Protein AF-A0A269YDA1-F1 (afdb_monomer_lite)

Foldseek 3Di:
DPFAFDFPDKDFPWFDPVCPPVVPPPVCQQAVPPPPWDWDADPVQRKIKIWGQGPCCVVLVAGIKIKMWGWDDDQQWTWIWIWIGRGPDDTHTGTIMIGGGPDGGHD

Sequence (107 aa):
MKSLGYATKQKVLKYNSANWGEYYDDQSDLFKDTKHVEYKYTKHSRTMVMRYKNPQRYYLKTKYNYRKLIFRHGRKAPIITYYMKVGHDNWEFVNTIQFWMVKPIRY

Structure (mmCIF, N/CA/C/O backbone):
data_AF-A0A269YDA1-F1
#
_entry.id   AF-A0A269YDA1-F1
#
loop_
_atom_site.group_PDB
_atom_site.id
_atom_site.type_symbol
_atom_site.label_atom_id
_atom_site.label_alt_id
_atom_site.label_comp_id
_atom_site.label_asym_id
_atom_site.label_entity_id
_atom_site.label_seq_id
_atom_site.pdbx_PDB_ins_code
_atom_site.Cartn_x
_atom_site.Cartn_y
_atom_site.Cartn_z
_atom_site.occupancy
_atom_site.B_iso_or_equiv
_atom_site.auth_seq_id
_atom_site.auth_comp_id
_atom_site.auth_asym_id
_atom_site.auth_atom_id
_atom_site.pdbx_PDB_model_num
ATOM 1 N N . MET A 1 1 ? 11.791 5.262 7.109 1.00 46.69 1 MET A N 1
ATOM 2 C CA . MET A 1 1 ? 11.642 4.517 5.834 1.00 46.69 1 MET A CA 1
ATOM 3 C C . MET A 1 1 ? 12.982 4.446 5.100 1.00 46.69 1 MET A C 1
ATOM 5 O O . MET A 1 1 ? 13.347 5.412 4.453 1.00 46.69 1 MET A O 1
ATOM 9 N N . LYS A 1 2 ? 13.747 3.349 5.200 1.00 43.00 2 LYS A N 1
ATOM 10 C CA . LYS A 1 2 ? 14.983 3.148 4.399 1.00 43.00 2 LYS A CA 1
ATOM 11 C C . LYS A 1 2 ? 14.888 1.958 3.415 1.00 43.00 2 LYS A C 1
ATOM 13 O O . LYS A 1 2 ? 15.881 1.610 2.789 1.00 43.00 2 LYS A O 1
ATOM 18 N N . SER A 1 3 ? 13.710 1.341 3.253 1.00 55.81 3 SER A N 1
ATOM 19 C CA . SER A 1 3 ? 13.543 0.019 2.613 1.00 55.81 3 SER A CA 1
ATOM 20 C C . SER A 1 3 ? 12.867 0.000 1.230 1.00 55.81 3 SER A C 1
ATOM 22 O O . SER A 1 3 ? 12.984 -0.992 0.514 1.00 55.81 3 SER A O 1
ATOM 24 N N . LEU A 1 4 ? 12.198 1.077 0.797 1.00 65.62 4 LEU A N 1
ATOM 25 C CA . LEU A 1 4 ? 11.392 1.052 -0.439 1.00 65.62 4 LEU A CA 1
ATOM 26 C C . LEU A 1 4 ? 12.148 1.411 -1.730 1.00 65.62 4 LEU A C 1
ATOM 28 O O . LEU A 1 4 ? 11.573 1.306 -2.807 1.00 65.62 4 LEU A O 1
ATOM 32 N N . GLY A 1 5 ? 13.436 1.763 -1.651 1.00 66.38 5 GLY A N 1
ATOM 33 C CA . GLY A 1 5 ? 14.198 2.224 -2.817 1.00 66.38 5 GLY A CA 1
ATOM 34 C C . GLY A 1 5 ? 13.649 3.535 -3.402 1.00 66.38 5 GLY A C 1
ATOM 35 O O . GLY A 1 5 ? 12.785 4.175 -2.809 1.00 66.38 5 GLY A O 1
ATOM 36 N N . TYR A 1 6 ? 14.165 3.946 -4.560 1.00 80.06 6 TYR A N 1
ATOM 37 C CA . TYR A 1 6 ? 13.603 5.045 -5.357 1.00 80.06 6 TYR A CA 1
ATOM 38 C C . TYR A 1 6 ? 13.541 4.638 -6.829 1.00 80.06 6 TYR A C 1
ATOM 40 O O . TYR A 1 6 ? 14.370 3.847 -7.296 1.00 80.06 6 TYR A O 1
ATOM 48 N N . ALA A 1 7 ? 12.533 5.141 -7.537 1.00 84.12 7 ALA A N 1
ATOM 49 C CA . ALA A 1 7 ? 12.246 4.783 -8.920 1.00 84.12 7 ALA A CA 1
ATOM 50 C C . ALA A 1 7 ? 12.698 5.882 -9.888 1.00 84.12 7 ALA A C 1
ATOM 52 O O . ALA A 1 7 ? 12.538 7.062 -9.595 1.00 84.12 7 ALA A O 1
ATOM 53 N N . THR A 1 8 ? 13.237 5.496 -11.046 1.00 90.12 8 THR A N 1
ATOM 54 C CA . THR A 1 8 ? 13.456 6.405 -12.189 1.00 90.12 8 THR A CA 1
ATOM 55 C C . THR A 1 8 ? 12.180 6.624 -12.978 1.00 90.12 8 THR A C 1
ATOM 57 O O . THR A 1 8 ? 11.989 7.678 -13.572 1.00 90.12 8 THR A O 1
ATOM 60 N N . LYS A 1 9 ? 11.318 5.607 -13.025 1.00 90.69 9 LYS A N 1
ATOM 61 C CA . LYS A 1 9 ? 10.081 5.636 -13.797 1.00 90.69 9 LYS A CA 1
ATOM 62 C C . LYS A 1 9 ? 8.983 4.904 -13.050 1.00 90.69 9 LYS A C 1
ATOM 64 O O . LYS A 1 9 ? 9.231 3.897 -12.384 1.00 90.69 9 LYS A O 1
ATOM 69 N N . GLN A 1 10 ? 7.762 5.384 -13.231 1.00 90.69 10 GLN A N 1
ATOM 70 C CA . GLN A 1 10 ? 6.550 4.705 -12.803 1.00 90.69 10 GLN A CA 1
ATOM 71 C C . GLN A 1 10 ? 5.509 4.728 -13.924 1.00 90.69 10 GLN A C 1
ATOM 73 O O . GLN A 1 10 ? 5.472 5.662 -14.724 1.00 90.69 10 GLN A O 1
ATOM 78 N N . LYS A 1 11 ? 4.676 3.690 -13.993 1.00 91.69 11 LYS A N 1
ATOM 79 C CA . LYS A 1 11 ? 3.538 3.593 -14.911 1.00 91.69 11 LYS A CA 1
ATOM 80 C C . LYS A 1 11 ? 2.336 3.043 -14.155 1.00 91.69 11 LYS A C 1
ATOM 82 O O . LYS A 1 11 ? 2.401 1.937 -13.621 1.00 91.69 11 LYS A O 1
ATOM 87 N N . VAL A 1 12 ? 1.239 3.797 -14.128 1.00 90.44 12 VAL A N 1
ATOM 88 C CA . VAL A 1 12 ? -0.042 3.307 -13.604 1.00 90.44 12 VAL A CA 1
ATOM 89 C C . VAL A 1 12 ? -0.588 2.271 -14.588 1.00 90.44 12 VAL A C 1
ATOM 91 O O . VAL A 1 12 ? -0.727 2.554 -15.774 1.00 90.44 12 VAL A O 1
ATOM 94 N N . LEU A 1 13 ? -0.842 1.055 -14.106 1.00 90.19 13 LEU A N 1
ATOM 95 C CA . LEU A 1 13 ? -1.398 -0.044 -14.904 1.00 90.19 13 LEU A CA 1
ATOM 96 C C . LEU A 1 13 ? -2.912 -0.164 -14.730 1.00 90.19 13 LEU A C 1
ATOM 98 O O . LEU A 1 13 ? -3.619 -0.514 -15.666 1.00 90.19 13 LEU A O 1
ATOM 102 N N . LYS A 1 14 ? -3.394 0.102 -13.515 1.00 89.81 14 LYS A N 1
ATOM 103 C CA . LYS A 1 14 ? -4.812 0.090 -13.158 1.00 89.81 14 LYS A CA 1
ATOM 104 C C . LYS A 1 14 ? -5.037 1.100 -12.043 1.00 89.81 14 LYS A C 1
ATOM 106 O O . LYS A 1 14 ? -4.175 1.260 -11.184 1.00 89.81 14 LYS A O 1
ATOM 111 N N . TYR A 1 15 ? -6.185 1.751 -12.029 1.00 83.56 15 TYR A N 1
ATOM 112 C CA . TYR A 1 15 ? -6.593 2.644 -10.950 1.00 83.56 15 TYR A CA 1
ATOM 113 C C . TYR A 1 15 ? -8.102 2.527 -10.737 1.00 83.56 15 TYR A C 1
ATOM 115 O O . TYR A 1 15 ? -8.816 2.064 -11.627 1.00 83.56 15 TYR A O 1
ATOM 123 N N . ASN A 1 16 ? -8.574 2.883 -9.545 1.00 78.31 16 ASN A N 1
ATOM 124 C CA . ASN A 1 16 ? -9.998 3.013 -9.271 1.00 78.31 16 ASN A CA 1
ATOM 125 C C . ASN A 1 16 ? -10.482 4.387 -9.767 1.00 78.31 16 ASN A C 1
ATOM 127 O O . ASN A 1 16 ? -10.041 5.417 -9.255 1.00 78.31 16 ASN A O 1
ATOM 131 N N . SER A 1 17 ? -11.339 4.406 -10.791 1.00 60.94 17 SER A N 1
ATOM 132 C CA . SER A 1 17 ? -11.846 5.634 -11.421 1.00 60.94 17 SER A CA 1
ATOM 133 C C . SER A 1 17 ? -12.792 6.436 -10.527 1.00 60.94 17 SER A C 1
ATOM 135 O O . SER A 1 17 ? -12.918 7.637 -10.735 1.00 60.94 17 SER A O 1
ATOM 137 N N . ALA A 1 18 ? -13.396 5.813 -9.508 1.00 58.00 18 ALA A N 1
ATOM 138 C CA . ALA A 1 18 ? -14.275 6.498 -8.558 1.00 58.00 18 ALA A CA 1
ATOM 139 C C . ALA A 1 18 ? -13.541 7.550 -7.706 1.00 58.00 18 ALA A C 1
ATOM 141 O O . ALA A 1 18 ? -14.165 8.474 -7.205 1.00 58.00 18 ALA A O 1
ATOM 142 N N . ASN A 1 19 ? -12.212 7.455 -7.589 1.00 54.25 19 ASN A N 1
ATOM 143 C CA . ASN A 1 19 ? -11.430 8.329 -6.716 1.00 54.25 19 ASN A CA 1
ATOM 144 C C . ASN A 1 19 ? -10.801 9.533 -7.440 1.00 54.25 19 ASN A C 1
ATOM 146 O O . ASN A 1 19 ? -10.011 10.224 -6.819 1.00 54.25 19 ASN A O 1
ATOM 150 N N . TRP A 1 20 ? -11.071 9.792 -8.728 1.00 47.44 20 TRP A N 1
ATOM 151 C CA . TRP A 1 20 ? -10.346 10.824 -9.503 1.00 47.44 20 TRP A CA 1
ATOM 152 C C . TRP A 1 20 ? -10.702 12.284 -9.159 1.00 47.44 20 TRP A C 1
ATOM 154 O O . TRP A 1 20 ? -9.892 13.164 -9.439 1.00 47.44 20 TRP A O 1
ATOM 164 N N . GLY A 1 21 ? -11.864 12.546 -8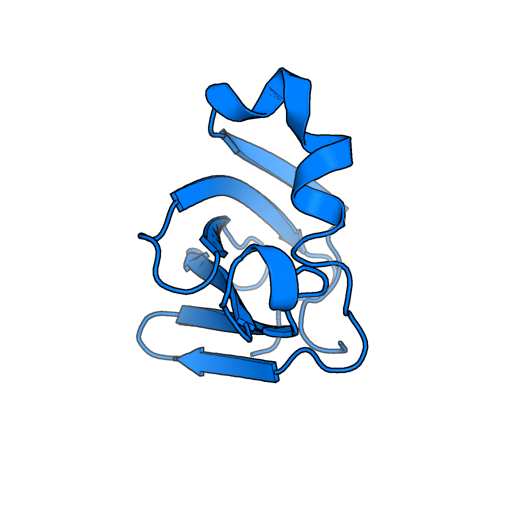.548 1.00 43.53 21 GLY A N 1
ATOM 165 C CA . GLY A 1 21 ? -12.287 13.895 -8.129 1.00 43.53 21 GLY A CA 1
ATOM 166 C C . GLY A 1 21 ? -11.925 14.257 -6.682 1.00 43.53 21 GLY A C 1
ATOM 167 O O . GLY A 1 21 ? -11.640 15.413 -6.399 1.00 43.53 21 GLY A O 1
ATOM 168 N N . GLU A 1 22 ? -11.862 13.262 -5.792 1.00 46.03 22 GLU A N 1
ATOM 169 C CA . GLU A 1 22 ? -11.613 13.431 -4.344 1.00 46.03 22 GLU A CA 1
ATOM 170 C C . GLU A 1 22 ? -10.205 12.950 -3.916 1.00 46.03 22 GLU A C 1
ATOM 172 O O . GLU A 1 22 ? -9.860 12.943 -2.735 1.00 46.03 22 GLU A O 1
ATOM 177 N N . TYR A 1 23 ? -9.360 12.532 -4.875 1.00 44.81 23 TYR A N 1
ATOM 178 C CA . TYR A 1 23 ? -8.097 11.811 -4.628 1.00 44.81 23 TYR A CA 1
ATOM 179 C C . TYR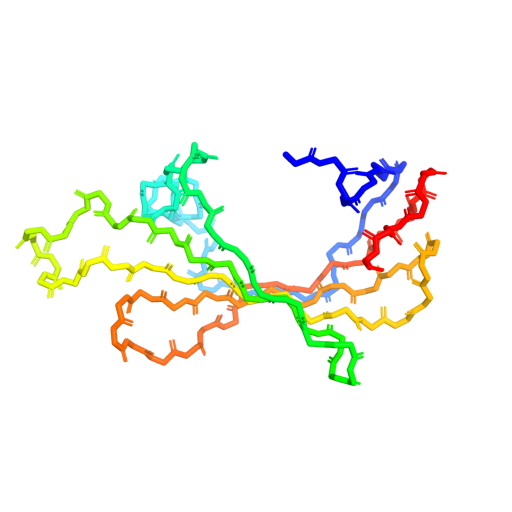 A 1 23 ? -7.104 12.538 -3.712 1.00 44.81 23 TYR A C 1
ATOM 181 O O . TYR A 1 23 ? -6.288 11.892 -3.049 1.00 44.81 23 TYR A O 1
ATOM 189 N N . TYR A 1 24 ? -7.106 13.871 -3.739 1.00 44.34 24 TYR A N 1
ATOM 190 C CA . TYR A 1 24 ? -6.037 14.668 -3.143 1.00 44.34 24 TYR A CA 1
ATOM 191 C C . TYR A 1 24 ? -6.368 15.225 -1.757 1.00 44.34 24 TYR A C 1
ATOM 193 O O . TYR A 1 24 ? -5.454 15.276 -0.933 1.00 44.34 24 TYR A O 1
ATOM 201 N N . ASP A 1 25 ? -7.630 15.540 -1.460 1.00 42.62 25 ASP A N 1
ATOM 202 C CA . ASP A 1 25 ? -7.985 16.154 -0.175 1.00 42.62 25 ASP A CA 1
ATOM 203 C C . ASP A 1 25 ? -8.391 15.115 0.883 1.00 42.62 25 ASP A C 1
ATOM 205 O O . ASP A 1 25 ? -7.754 15.048 1.939 1.00 42.62 25 ASP A O 1
ATOM 209 N N . ASP A 1 26 ? -9.315 14.194 0.589 1.00 46.31 26 ASP A N 1
ATOM 210 C CA . ASP A 1 26 ? -9.944 13.381 1.646 1.00 46.31 26 ASP A CA 1
ATOM 211 C C . ASP A 1 26 ? -9.131 12.150 2.095 1.00 46.31 26 ASP A C 1
ATOM 213 O O . ASP A 1 26 ? -9.161 11.749 3.263 1.00 46.31 26 ASP A O 1
ATOM 217 N N . GLN A 1 27 ? -8.319 11.551 1.214 1.00 57.25 27 GLN A N 1
ATOM 218 C CA . GLN A 1 27 ? -7.478 10.398 1.585 1.00 57.25 27 GLN A CA 1
ATOM 219 C C . GLN A 1 27 ? -6.158 10.790 2.266 1.00 57.25 27 GLN A C 1
ATOM 221 O O . GLN A 1 27 ? -5.497 9.935 2.873 1.00 57.25 27 GLN A O 1
ATOM 226 N N . SER A 1 28 ? -5.744 12.058 2.161 1.00 61.56 28 SER A N 1
ATOM 227 C CA . SER A 1 28 ? -4.484 12.536 2.739 1.00 61.56 28 SER A CA 1
ATOM 228 C C . SER A 1 28 ? -4.546 12.552 4.267 1.00 61.56 28 SER A C 1
ATOM 230 O O . SER A 1 28 ? -3.603 12.108 4.932 1.00 61.56 28 SER A O 1
ATOM 232 N N . ASP A 1 29 ? -5.690 12.953 4.823 1.00 68.44 29 ASP A N 1
ATOM 233 C CA . ASP A 1 29 ? -5.863 13.075 6.261 1.00 68.44 29 ASP A CA 1
ATOM 234 C C . ASP A 1 29 ? -5.911 11.703 6.932 1.00 68.44 29 ASP A C 1
ATOM 236 O O . ASP A 1 29 ? -5.204 11.484 7.911 1.00 68.44 29 ASP A O 1
ATOM 240 N N . LEU A 1 30 ? -6.606 10.714 6.364 1.00 74.44 30 LEU A N 1
ATOM 241 C CA . LEU A 1 30 ? -6.724 9.375 6.963 1.00 74.44 30 LEU A CA 1
ATOM 242 C C . LEU A 1 30 ? -5.386 8.625 7.122 1.00 74.44 30 LEU A C 1
ATOM 244 O O . LEU A 1 30 ? -5.296 7.703 7.939 1.00 74.44 30 LEU A O 1
ATOM 248 N N . PHE A 1 31 ? -4.345 9.010 6.376 1.00 77.31 31 PHE A N 1
ATOM 249 C CA . PHE A 1 31 ? -3.023 8.366 6.382 1.00 77.31 31 PHE A CA 1
ATOM 250 C C . PHE A 1 31 ? -1.863 9.339 6.668 1.00 77.31 31 PHE A C 1
ATOM 252 O O . PHE A 1 31 ? -0.708 9.032 6.364 1.00 77.31 31 PHE A O 1
ATOM 259 N N . LYS A 1 32 ? -2.154 10.501 7.266 1.00 73.62 32 LYS A N 1
ATOM 260 C CA . LYS A 1 32 ? -1.198 11.604 7.475 1.00 73.62 32 LYS A CA 1
ATOM 261 C C . LYS A 1 32 ? -0.094 11.313 8.493 1.00 73.62 32 LYS A C 1
ATOM 263 O O . LYS A 1 32 ? 1.000 11.871 8.389 1.00 73.62 32 LYS A O 1
ATOM 268 N N . ASP A 1 33 ? -0.352 10.454 9.486 1.00 71.88 33 ASP A N 1
ATOM 269 C CA . ASP A 1 33 ? 0.656 10.104 10.496 1.00 71.88 33 ASP A CA 1
ATOM 270 C C . ASP A 1 33 ? 1.746 9.225 9.880 1.00 71.88 33 ASP A C 1
ATOM 272 O O . ASP A 1 33 ? 1.598 8.013 9.752 1.00 71.88 33 ASP A O 1
ATOM 276 N N . THR A 1 34 ? 2.857 9.855 9.508 1.00 69.69 34 THR A N 1
ATOM 277 C CA . THR A 1 34 ? 4.049 9.193 8.967 1.00 69.69 34 THR A CA 1
ATOM 278 C C . THR A 1 34 ? 5.088 8.852 10.038 1.00 69.69 34 THR A C 1
ATOM 280 O O . THR A 1 34 ? 6.032 8.115 9.749 1.00 69.69 34 THR A O 1
ATOM 283 N N . LYS A 1 35 ? 4.931 9.355 11.273 1.00 74.50 35 LYS A N 1
ATOM 284 C CA . LYS A 1 35 ? 5.918 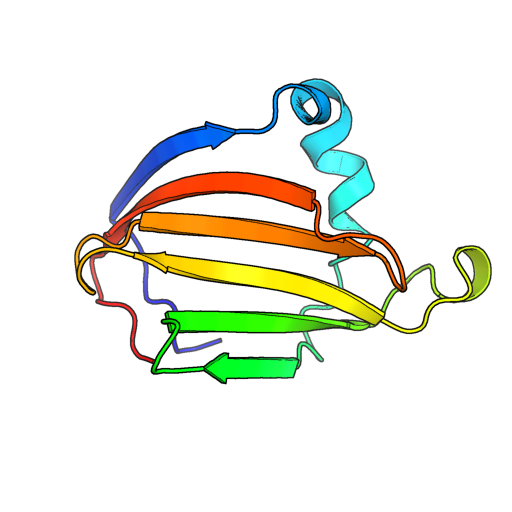9.189 12.353 1.00 74.50 35 LYS A CA 1
ATOM 285 C C . LYS A 1 35 ? 5.773 7.850 13.072 1.00 74.50 35 LYS A C 1
ATOM 287 O O . LYS A 1 35 ? 6.783 7.255 13.431 1.00 74.50 35 LYS A O 1
ATOM 292 N N . HIS A 1 36 ? 4.545 7.360 13.235 1.00 78.81 36 HIS A N 1
ATOM 293 C CA . HIS A 1 36 ? 4.250 6.139 14.001 1.00 78.81 36 HIS A CA 1
ATOM 294 C C . HIS A 1 36 ? 3.705 5.004 13.129 1.00 78.81 36 HIS A C 1
ATOM 296 O O . HIS A 1 36 ? 2.941 4.161 13.600 1.00 78.81 36 HIS A O 1
ATOM 302 N N . VAL A 1 37 ? 4.057 4.989 11.840 1.00 84.75 37 VAL A N 1
ATOM 303 C CA . VAL A 1 37 ? 3.610 3.929 10.932 1.00 84.75 37 VAL A CA 1
ATOM 304 C C . VAL A 1 37 ? 4.292 2.625 11.314 1.00 84.75 37 VAL A C 1
ATOM 306 O O . VAL A 1 37 ? 5.507 2.475 11.174 1.00 84.75 37 VAL A O 1
ATOM 309 N N . GLU A 1 38 ? 3.495 1.655 11.737 1.00 89.44 38 GLU A N 1
ATOM 310 C CA . GLU A 1 38 ? 3.965 0.292 11.933 1.00 89.44 38 GLU A CA 1
ATOM 311 C C . GLU A 1 38 ? 3.741 -0.521 10.666 1.00 89.44 38 GLU A C 1
ATOM 313 O O . GLU A 1 38 ? 2.776 -0.300 9.936 1.00 89.44 38 GLU A O 1
ATOM 318 N N . TYR A 1 39 ? 4.607 -1.489 10.388 1.00 89.50 39 TYR A N 1
ATOM 319 C CA . TYR A 1 39 ? 4.450 -2.336 9.215 1.00 89.50 39 TYR A CA 1
ATOM 320 C C . TYR A 1 39 ? 4.807 -3.785 9.509 1.00 89.50 39 TYR A C 1
ATOM 322 O O . TYR A 1 39 ? 5.685 -4.088 10.314 1.00 89.50 39 TYR A O 1
ATOM 330 N N . LYS A 1 40 ? 4.132 -4.692 8.805 1.00 92.25 40 LYS A N 1
ATOM 331 C CA . LYS A 1 40 ? 4.431 -6.121 8.794 1.00 92.25 40 LYS A CA 1
ATOM 332 C C . LYS A 1 40 ? 4.591 -6.577 7.354 1.00 92.25 40 LYS A C 1
ATOM 334 O O . LYS A 1 40 ? 3.706 -6.348 6.529 1.00 92.25 40 LYS A O 1
ATOM 339 N N . TYR A 1 41 ? 5.713 -7.228 7.064 1.00 91.38 41 TYR A N 1
ATOM 340 C CA . TYR A 1 41 ? 5.968 -7.843 5.768 1.00 91.38 41 TYR A CA 1
ATOM 341 C C . TYR A 1 41 ? 5.839 -9.363 5.858 1.00 91.38 41 TYR A C 1
ATOM 343 O O . TYR A 1 41 ? 6.459 -10.005 6.703 1.00 91.38 41 TYR A O 1
ATOM 351 N N . THR A 1 42 ? 5.053 -9.945 4.959 1.00 92.75 42 THR A N 1
ATOM 352 C CA . THR A 1 42 ? 4.929 -11.392 4.794 1.00 92.75 42 THR A CA 1
ATOM 353 C C . THR A 1 42 ? 5.653 -11.800 3.518 1.00 92.75 42 THR A C 1
ATOM 355 O O . THR A 1 42 ? 5.191 -11.515 2.413 1.00 92.75 42 THR A O 1
ATOM 358 N N . LYS A 1 43 ? 6.794 -12.485 3.667 1.00 89.50 43 LYS A N 1
ATOM 359 C CA . LYS A 1 43 ? 7.677 -12.865 2.550 1.00 89.50 43 LYS A CA 1
ATOM 360 C C . LYS A 1 43 ? 7.004 -13.803 1.546 1.00 89.50 43 LYS A C 1
ATOM 362 O O . LYS A 1 43 ? 7.157 -13.594 0.348 1.00 89.50 43 LYS A O 1
ATOM 367 N N . HIS A 1 44 ? 6.241 -14.789 2.025 1.00 90.06 44 HIS A N 1
ATOM 368 C CA . HIS A 1 44 ? 5.582 -15.791 1.177 1.00 90.06 44 HIS A CA 1
ATOM 369 C C . HIS A 1 44 ? 4.592 -15.155 0.187 1.00 90.06 44 HIS A C 1
ATOM 371 O O . HIS A 1 44 ? 4.709 -15.342 -1.018 1.00 90.06 44 HIS A O 1
ATOM 377 N N . SER A 1 45 ? 3.680 -14.316 0.683 1.00 91.19 45 SER A N 1
ATOM 378 C CA . SER A 1 45 ? 2.701 -13.595 -0.142 1.00 91.19 45 SER A CA 1
ATOM 379 C C . SER A 1 45 ? 3.225 -12.271 -0.702 1.00 91.19 45 SER A C 1
ATOM 381 O O . SER A 1 45 ? 2.477 -11.535 -1.347 1.00 91.19 45 SER A O 1
ATOM 383 N N . ARG A 1 46 ? 4.486 -11.926 -0.405 1.00 91.88 46 ARG A N 1
ATOM 384 C CA . ARG A 1 46 ? 5.135 -10.657 -0.753 1.00 91.88 46 ARG A CA 1
ATOM 385 C C . ARG A 1 46 ? 4.226 -9.461 -0.481 1.00 91.88 46 ARG A C 1
ATOM 387 O O . ARG A 1 46 ? 4.042 -8.599 -1.335 1.00 91.88 46 ARG A O 1
ATOM 394 N N . THR A 1 47 ? 3.627 -9.442 0.704 1.00 94.12 47 THR A N 1
ATOM 395 C CA . THR A 1 47 ? 2.629 -8.446 1.097 1.00 94.12 47 THR A CA 1
ATOM 396 C C . THR A 1 47 ? 3.151 -7.630 2.267 1.00 94.12 47 THR A C 1
ATOM 398 O O . THR A 1 47 ? 3.597 -8.196 3.262 1.00 94.12 47 THR A O 1
ATOM 401 N N . MET A 1 48 ? 3.090 -6.304 2.160 1.00 92.50 48 MET A N 1
ATOM 402 C CA . MET A 1 48 ? 3.342 -5.390 3.272 1.00 92.50 48 MET A CA 1
ATOM 403 C C . MET A 1 48 ? 2.028 -4.767 3.719 1.00 92.50 48 MET A C 1
ATOM 405 O O . MET A 1 48 ? 1.330 -4.159 2.910 1.00 92.50 48 MET A O 1
ATOM 409 N N . VAL A 1 49 ? 1.710 -4.886 5.002 1.00 93.31 49 VAL A N 1
ATOM 410 C CA . VAL A 1 49 ? 0.600 -4.166 5.628 1.00 93.31 49 VAL A CA 1
ATOM 411 C C . VAL A 1 49 ? 1.191 -3.081 6.510 1.00 93.31 49 VAL A C 1
ATOM 413 O O . VAL A 1 49 ? 2.029 -3.369 7.359 1.00 93.31 49 VAL A O 1
ATOM 416 N N . MET A 1 50 ? 0.766 -1.846 6.285 1.00 91.31 50 MET A N 1
ATOM 417 C CA . MET A 1 50 ? 1.153 -0.658 7.035 1.00 91.31 50 MET A CA 1
ATOM 418 C C . MET A 1 50 ? -0.047 -0.196 7.855 1.00 91.31 50 MET A C 1
ATOM 420 O O . MET A 1 50 ? -1.149 -0.086 7.319 1.00 91.31 50 MET A O 1
ATOM 424 N N . ARG A 1 51 ? 0.169 0.061 9.141 1.00 91.88 51 ARG A N 1
ATOM 425 C CA . ARG A 1 51 ? -0.819 0.533 10.105 1.00 91.88 51 ARG A CA 1
ATOM 426 C C . ARG A 1 51 ? -0.519 1.985 10.452 1.00 91.88 51 ARG A C 1
ATOM 428 O O . ARG A 1 51 ? 0.586 2.306 10.877 1.00 91.88 51 ARG A O 1
ATOM 435 N N . TYR A 1 52 ? -1.530 2.826 10.311 1.00 89.50 52 TYR A N 1
ATOM 436 C CA . TYR A 1 52 ? -1.496 4.255 10.586 1.00 89.50 52 TYR A CA 1
ATOM 437 C C . TYR A 1 52 ? -2.431 4.549 11.749 1.00 89.50 52 TYR A C 1
ATOM 439 O O . TYR A 1 52 ? -3.521 3.978 11.832 1.00 89.50 52 TYR A O 1
ATOM 447 N N . LYS A 1 53 ? -2.032 5.448 12.646 1.00 88.38 53 LYS A N 1
ATOM 448 C CA . LYS A 1 53 ? -2.957 6.005 13.632 1.00 88.38 53 LYS A CA 1
ATOM 449 C C . LYS A 1 53 ? -3.999 6.841 12.892 1.00 88.38 53 LYS A C 1
ATOM 451 O O . LYS A 1 53 ? -3.631 7.692 12.090 1.00 88.38 53 LYS A O 1
ATOM 456 N N . ASN A 1 54 ? -5.281 6.603 13.160 1.00 84.25 54 ASN A N 1
ATOM 457 C CA . ASN A 1 54 ? -6.345 7.378 12.532 1.00 84.25 54 ASN A CA 1
ATOM 458 C C . ASN A 1 54 ? -6.437 8.770 13.197 1.00 84.25 54 ASN A C 1
ATOM 460 O O . ASN A 1 54 ? -6.702 8.836 14.405 1.00 84.25 54 ASN A O 1
ATOM 464 N N . PRO A 1 55 ? -6.239 9.882 12.465 1.00 79.00 55 PRO A N 1
ATOM 465 C CA . PRO A 1 55 ? -6.403 11.218 13.037 1.00 79.00 55 PRO A CA 1
ATOM 466 C C . PRO A 1 55 ? -7.866 11.550 13.339 1.00 79.00 55 PRO A C 1
ATOM 468 O O . PRO A 1 55 ? -8.143 12.255 14.303 1.00 79.00 55 PRO A O 1
ATOM 471 N N . GLN A 1 56 ? -8.809 10.958 12.606 1.00 77.62 56 GLN A N 1
ATOM 472 C CA . GLN A 1 56 ? -10.248 11.127 12.810 1.00 77.62 56 GLN A CA 1
ATOM 473 C C . GLN A 1 56 ? -10.844 10.051 13.735 1.00 77.62 56 GLN A C 1
ATOM 475 O O . GLN A 1 56 ? -12.041 9.770 13.695 1.00 77.62 56 GLN A O 1
ATOM 480 N N . ARG A 1 57 ? -10.025 9.435 14.601 1.00 76.44 57 ARG A N 1
ATOM 481 C CA . ARG A 1 57 ? -10.425 8.298 15.455 1.00 76.44 57 ARG A CA 1
ATOM 482 C C . ARG A 1 57 ? -11.672 8.520 16.312 1.00 76.44 57 ARG A C 1
ATOM 484 O O . ARG A 1 57 ? -12.339 7.550 16.654 1.00 76.44 57 ARG A O 1
ATOM 491 N N . TYR A 1 58 ? -11.959 9.767 16.683 1.00 77.62 58 TYR A N 1
ATOM 492 C CA . TYR A 1 58 ? -13.122 10.122 17.499 1.00 77.62 58 TYR A CA 1
ATOM 493 C C . TYR A 1 58 ? -14.411 10.170 16.673 1.00 77.62 58 TYR A C 1
ATOM 495 O O . TYR A 1 58 ? -15.437 9.682 17.134 1.00 77.62 58 TYR A O 1
ATOM 503 N N . TYR A 1 59 ? -14.336 10.669 15.436 1.00 78.75 59 TYR A N 1
ATOM 504 C CA . TYR A 1 59 ? -15.467 10.720 14.508 1.00 78.75 59 TYR A CA 1
ATOM 505 C C . TYR A 1 59 ? -15.782 9.337 13.934 1.00 78.75 59 TYR A C 1
ATOM 507 O O . TYR A 1 59 ? -16.921 8.886 13.969 1.00 78.75 59 TYR A O 1
ATOM 515 N N . LEU A 1 60 ? -14.749 8.619 13.488 1.00 76.00 60 LEU A N 1
ATOM 516 C CA . LEU A 1 60 ? -14.884 7.314 12.831 1.00 76.00 60 LEU A CA 1
ATOM 517 C C . LEU A 1 60 ? -14.903 6.128 13.808 1.00 76.00 60 LEU A C 1
ATOM 519 O O . LEU A 1 60 ? -14.927 4.977 13.380 1.00 76.00 60 LEU A O 1
ATOM 523 N N . LYS A 1 61 ? -14.819 6.387 15.122 1.00 83.06 61 LYS A N 1
ATOM 524 C CA . LYS A 1 61 ? -14.760 5.376 16.198 1.00 83.06 61 LYS A CA 1
ATOM 525 C C . LYS A 1 61 ? -13.740 4.247 15.958 1.00 83.06 61 LYS A C 1
ATOM 527 O O . LYS A 1 61 ? -13.872 3.155 16.504 1.00 83.06 61 LYS A O 1
ATOM 532 N N . THR A 1 62 ? -12.685 4.510 15.185 1.00 83.25 62 THR A N 1
ATOM 533 C CA . THR A 1 62 ? -11.627 3.543 14.872 1.00 83.25 62 THR A CA 1
ATOM 534 C C . THR A 1 62 ? -10.245 4.106 15.155 1.00 83.25 62 THR A C 1
ATOM 536 O O . THR A 1 62 ? -9.914 5.228 14.779 1.00 83.25 62 THR A O 1
ATOM 539 N N . LYS A 1 63 ? -9.398 3.302 15.802 1.00 87.94 63 LYS A N 1
ATOM 540 C CA . LYS A 1 63 ? -8.056 3.717 16.233 1.00 87.94 63 LYS A CA 1
ATOM 541 C C . LYS A 1 63 ? -7.044 3.763 15.089 1.00 87.94 63 LYS A C 1
ATOM 543 O O . LYS A 1 63 ? -6.106 4.561 15.152 1.00 87.94 63 LYS A O 1
ATOM 548 N N . TYR A 1 64 ? -7.214 2.917 14.075 1.00 89.94 64 TYR A N 1
ATOM 549 C CA . TYR A 1 64 ? -6.201 2.690 13.049 1.00 89.94 64 TYR A CA 1
ATOM 550 C C . TYR A 1 64 ? -6.797 2.592 11.652 1.00 89.94 64 TYR A C 1
ATOM 552 O O . TYR A 1 64 ? -7.905 2.092 11.477 1.00 89.94 64 TYR A O 1
ATOM 560 N N . ASN A 1 65 ? -5.995 3.004 10.675 1.00 90.19 65 ASN A N 1
ATOM 561 C CA . ASN A 1 65 ? -6.218 2.791 9.251 1.00 90.19 65 ASN A CA 1
ATOM 562 C C . ASN A 1 65 ? -5.065 1.966 8.684 1.00 90.19 65 ASN A C 1
ATOM 564 O O . ASN A 1 65 ? -3.967 1.931 9.248 1.00 90.19 65 ASN A O 1
ATOM 568 N N . TYR A 1 66 ? -5.297 1.296 7.561 1.00 91.62 66 TYR A N 1
ATOM 569 C CA . TYR A 1 66 ? -4.330 0.368 6.999 1.00 91.62 66 TYR A CA 1
ATOM 570 C C . TYR A 1 66 ? -4.124 0.588 5.507 1.00 91.62 66 TYR A C 1
ATOM 572 O O . TYR A 1 66 ? -5.066 0.822 4.754 1.00 91.62 66 TYR A O 1
ATOM 580 N N . ARG A 1 67 ? -2.875 0.442 5.067 1.00 91.44 67 ARG A N 1
ATOM 581 C CA . ARG A 1 67 ? -2.524 0.287 3.653 1.00 91.44 67 ARG A CA 1
ATOM 582 C C . ARG A 1 67 ? -1.907 -1.080 3.443 1.00 91.44 67 ARG A C 1
ATOM 584 O O . ARG A 1 67 ? -1.117 -1.543 4.261 1.00 91.44 67 ARG A O 1
ATOM 591 N N . LYS A 1 68 ? -2.237 -1.720 2.332 1.00 93.69 68 LYS A N 1
ATOM 592 C CA . LYS A 1 68 ? -1.693 -3.022 1.952 1.00 93.69 68 LYS A CA 1
ATOM 593 C C . LYS A 1 68 ? -1.071 -2.917 0.573 1.00 93.69 68 LYS A C 1
ATOM 595 O O . LYS A 1 68 ? -1.729 -2.515 -0.381 1.00 93.69 68 LYS A O 1
ATOM 600 N N . LEU A 1 69 ? 0.197 -3.298 0.491 1.00 93.38 69 LEU A N 1
ATOM 601 C CA . LEU A 1 69 ? 0.981 -3.351 -0.734 1.00 93.38 69 LEU A CA 1
ATOM 602 C C . LEU A 1 69 ? 1.267 -4.804 -1.073 1.00 93.38 69 LEU A C 1
ATOM 604 O O . LEU A 1 69 ? 1.856 -5.522 -0.266 1.00 93.38 69 LEU A O 1
ATOM 608 N N . ILE A 1 70 ? 0.879 -5.227 -2.269 1.00 94.94 70 ILE A N 1
ATOM 609 C CA . ILE A 1 70 ? 1.192 -6.559 -2.786 1.00 94.94 70 ILE A CA 1
ATOM 610 C C . ILE A 1 70 ? 2.244 -6.403 -3.876 1.00 94.94 70 ILE A C 1
ATOM 612 O O . ILE A 1 70 ? 1.983 -5.782 -4.908 1.00 94.94 70 ILE A O 1
ATOM 616 N N . PHE A 1 71 ? 3.428 -6.965 -3.639 1.00 92.69 71 PHE A N 1
ATOM 617 C CA . PHE A 1 71 ? 4.575 -6.863 -4.533 1.00 92.69 71 PHE A CA 1
ATOM 618 C C . PHE A 1 71 ? 4.624 -8.065 -5.4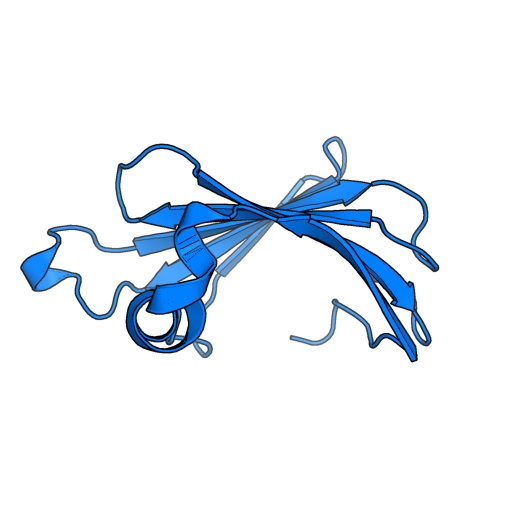71 1.00 92.69 71 PHE A C 1
ATOM 620 O O . PHE A 1 71 ? 4.866 -9.199 -5.055 1.00 92.69 71 PHE A O 1
ATOM 627 N N . ARG A 1 72 ? 4.458 -7.803 -6.762 1.00 92.75 72 ARG A N 1
ATOM 628 C CA . ARG A 1 72 ? 4.625 -8.772 -7.847 1.00 92.75 72 ARG A CA 1
ATOM 629 C C . ARG A 1 72 ? 5.858 -8.413 -8.673 1.00 92.75 72 ARG A C 1
ATOM 631 O O . ARG A 1 72 ? 6.425 -7.331 -8.520 1.00 92.75 72 ARG A O 1
ATOM 638 N N . HIS A 1 73 ? 6.269 -9.323 -9.557 1.00 89.44 73 HIS A N 1
ATOM 639 C CA . HIS A 1 73 ? 7.480 -9.176 -10.378 1.00 89.44 73 HIS A CA 1
ATOM 640 C C . HIS A 1 73 ? 8.786 -9.075 -9.562 1.00 89.44 73 HIS A C 1
ATOM 642 O O . HIS A 1 73 ? 8.792 -9.278 -8.351 1.00 89.44 73 HIS A O 1
ATOM 648 N N . GLY A 1 74 ? 9.931 -8.861 -10.211 1.00 85.06 74 GLY A N 1
ATOM 649 C CA . GLY A 1 74 ? 11.243 -8.779 -9.553 1.00 85.06 74 GLY A CA 1
ATOM 650 C C . GLY A 1 74 ? 11.466 -7.503 -8.725 1.00 85.06 74 GLY A C 1
ATOM 651 O O . GLY A 1 74 ? 10.639 -6.599 -8.696 1.00 85.06 74 GLY A O 1
ATOM 652 N N . ARG A 1 75 ? 12.628 -7.401 -8.062 1.00 85.62 75 ARG A N 1
ATOM 653 C CA . ARG A 1 75 ? 12.989 -6.255 -7.192 1.00 85.62 75 ARG A CA 1
ATOM 654 C C . ARG A 1 75 ? 13.383 -4.974 -7.941 1.00 85.62 75 ARG A C 1
ATOM 656 O O . ARG A 1 75 ? 13.298 -3.896 -7.362 1.00 85.62 75 ARG A O 1
ATOM 663 N N . LYS A 1 76 ? 13.854 -5.094 -9.190 1.00 87.81 76 LYS A N 1
ATOM 664 C CA . LYS A 1 76 ? 14.257 -3.961 -10.050 1.00 87.81 76 LYS A CA 1
ATOM 665 C C . LYS A 1 76 ? 13.083 -3.336 -10.801 1.00 87.81 76 LYS A C 1
ATOM 667 O O . LYS A 1 76 ? 13.117 -2.145 -11.073 1.00 87.81 76 LYS A O 1
ATOM 672 N N . ALA A 1 77 ? 12.063 -4.130 -11.118 1.00 92.62 77 ALA A N 1
ATOM 673 C CA . ALA A 1 77 ? 10.872 -3.660 -11.816 1.00 92.62 77 ALA A CA 1
ATOM 674 C C . ALA A 1 77 ? 9.585 -4.198 -11.164 1.00 92.62 77 ALA A C 1
ATOM 676 O O . ALA A 1 77 ? 8.884 -5.008 -11.774 1.00 92.62 77 ALA A O 1
ATOM 677 N N . PRO A 1 78 ? 9.318 -3.861 -9.889 1.00 93.62 78 PRO A N 1
ATOM 678 C CA . PRO A 1 78 ? 8.181 -4.406 -9.170 1.00 93.62 78 PRO A CA 1
ATOM 679 C C . PRO A 1 78 ? 6.872 -3.822 -9.700 1.00 93.62 78 PRO A C 1
ATOM 681 O O . PRO A 1 78 ? 6.779 -2.639 -10.032 1.00 93.62 78 PRO A O 1
ATOM 684 N N . ILE A 1 79 ? 5.842 -4.661 -9.706 1.00 94.94 79 ILE A N 1
ATOM 685 C CA . ILE A 1 79 ? 4.458 -4.232 -9.887 1.00 94.94 79 ILE A CA 1
ATOM 686 C C . ILE A 1 79 ? 3.811 -4.264 -8.511 1.00 94.94 79 ILE A C 1
ATOM 688 O O . ILE A 1 79 ? 3.725 -5.324 -7.888 1.00 94.94 79 ILE A O 1
ATOM 692 N N . ILE A 1 80 ? 3.385 -3.106 -8.022 1.00 93.88 80 ILE A N 1
ATOM 693 C CA . ILE A 1 80 ? 2.823 -2.958 -6.682 1.00 93.88 80 ILE A CA 1
ATOM 694 C C . ILE A 1 80 ? 1.337 -2.667 -6.813 1.00 93.88 80 ILE A C 1
ATOM 696 O O . ILE A 1 80 ? 0.933 -1.738 -7.508 1.00 93.88 80 ILE A O 1
ATOM 700 N N . THR A 1 81 ? 0.526 -3.485 -6.148 1.00 95.19 81 THR A N 1
ATOM 701 C CA . THR A 1 81 ? -0.916 -3.257 -6.013 1.00 95.19 81 THR A CA 1
ATOM 702 C C . THR A 1 81 ? -1.204 -2.674 -4.640 1.00 95.19 81 THR A C 1
ATOM 704 O O . THR A 1 81 ? -0.803 -3.262 -3.633 1.00 95.19 81 THR A O 1
ATOM 707 N N . TYR A 1 82 ? -1.899 -1.544 -4.615 1.00 92.31 82 TYR A N 1
ATOM 708 C CA . TYR A 1 82 ? -2.218 -0.769 -3.429 1.00 92.31 82 TYR A CA 1
ATOM 709 C C . TYR A 1 82 ? -3.678 -0.987 -3.047 1.00 92.31 82 TYR A C 1
ATOM 711 O O . TYR A 1 82 ? -4.582 -0.872 -3.877 1.00 92.31 82 TYR A O 1
ATOM 719 N N . TYR A 1 83 ? -3.886 -1.269 -1.769 1.00 92.56 83 TYR A N 1
ATOM 720 C CA . TYR A 1 83 ? -5.193 -1.295 -1.134 1.00 92.56 83 TYR A CA 1
ATOM 721 C C . TYR A 1 83 ? -5.181 -0.416 0.109 1.00 92.56 83 TYR A 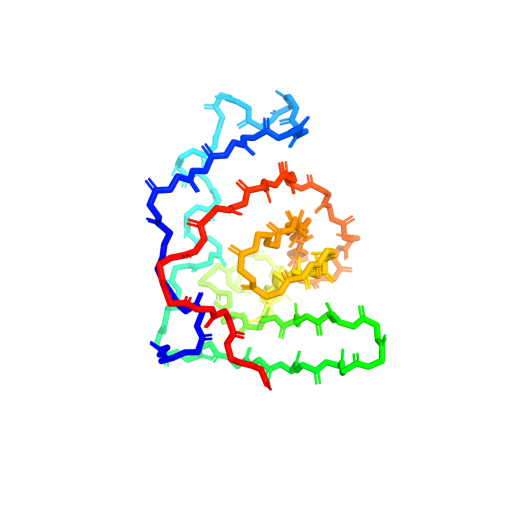C 1
ATOM 723 O O . TYR A 1 83 ? -4.138 -0.261 0.756 1.00 92.56 83 TYR A O 1
ATOM 731 N N . MET A 1 84 ? -6.355 0.067 0.488 1.00 91.19 84 MET A N 1
ATOM 732 C CA . MET A 1 84 ? -6.586 0.761 1.747 1.00 91.19 84 MET A CA 1
ATOM 733 C C . MET A 1 84 ? -7.725 0.112 2.530 1.00 91.19 84 MET A C 1
ATOM 735 O O . MET A 1 84 ? -8.521 -0.640 1.976 1.00 91.19 84 MET A O 1
ATOM 739 N N . LYS A 1 85 ? -7.751 0.358 3.835 1.00 90.12 85 LYS A N 1
ATOM 740 C CA . LYS A 1 85 ? -8.829 -0.032 4.741 1.00 90.12 85 LYS A CA 1
ATOM 741 C C . LYS A 1 85 ? -8.921 1.017 5.843 1.00 90.12 85 LYS A C 1
ATOM 743 O O . LYS A 1 85 ? -7.924 1.267 6.529 1.00 90.12 85 LYS A O 1
ATOM 748 N N . VAL A 1 86 ? -10.095 1.609 6.018 1.00 87.00 86 VAL A N 1
ATOM 749 C CA . VAL A 1 86 ? -10.391 2.537 7.114 1.00 87.00 86 VAL A CA 1
ATOM 750 C C . VAL A 1 86 ? -11.009 1.726 8.245 1.00 87.00 86 VAL A C 1
ATOM 752 O O . VAL A 1 86 ? -11.968 0.991 8.049 1.00 87.00 86 VAL A O 1
ATOM 755 N N . GLY A 1 87 ? -10.398 1.759 9.428 1.00 82.75 87 GLY A N 1
ATOM 756 C CA . GLY A 1 87 ? -10.871 0.994 10.583 1.00 82.75 87 GLY A CA 1
ATOM 757 C C . GLY A 1 87 ? -11.260 -0.461 10.329 1.00 82.75 87 GLY A C 1
ATOM 758 O O . GLY A 1 87 ? -10.392 -1.312 10.110 1.00 82.75 87 GLY A O 1
ATOM 759 N N . HIS A 1 88 ? -12.558 -0.750 10.442 1.00 82.25 88 HIS A N 1
ATOM 760 C CA . HIS A 1 88 ? -13.119 -2.096 10.338 1.00 82.25 88 HIS A CA 1
ATOM 761 C C . HIS A 1 88 ? -13.590 -2.468 8.927 1.00 82.25 88 HIS A C 1
ATOM 763 O O . HIS A 1 88 ? -13.893 -3.642 8.711 1.00 82.25 88 HIS A O 1
ATOM 769 N N . ASP A 1 89 ? -13.526 -1.545 7.967 1.00 85.88 89 ASP A N 1
ATOM 770 C CA . ASP A 1 89 ? -14.072 -1.709 6.618 1.00 85.88 89 ASP A CA 1
ATOM 771 C C . ASP A 1 89 ? -13.370 -2.799 5.797 1.00 85.88 89 ASP A C 1
ATOM 773 O O . ASP A 1 89 ? -12.364 -3.403 6.195 1.00 85.88 89 ASP A O 1
ATOM 777 N N . ASN A 1 90 ? -13.909 -3.073 4.614 1.00 90.50 90 ASN A N 1
ATOM 778 C CA . ASN A 1 90 ? -13.280 -3.983 3.668 1.00 90.50 90 ASN A CA 1
ATOM 779 C C . ASN A 1 90 ? -12.025 -3.364 3.036 1.00 90.50 90 ASN A C 1
ATOM 781 O O . ASN A 1 90 ? -11.786 -2.161 3.083 1.00 90.50 90 ASN A O 1
ATOM 785 N N . TRP A 1 91 ? -11.174 -4.219 2.465 1.00 91.94 91 TRP A N 1
ATOM 786 C CA . TRP A 1 91 ? -10.032 -3.740 1.693 1.00 91.94 91 TRP A CA 1
ATOM 787 C C . TRP A 1 91 ? -10.504 -3.179 0.359 1.00 91.94 91 TRP A C 1
ATOM 789 O O . TRP A 1 91 ? -11.023 -3.920 -0.472 1.00 91.94 91 TRP A O 1
ATOM 799 N N . GLU A 1 92 ? -10.206 -1.915 0.117 1.00 90.62 92 GLU A N 1
ATOM 800 C CA . GLU A 1 92 ? -10.540 -1.228 -1.119 1.00 90.62 92 GLU A CA 1
ATOM 801 C C . GLU A 1 92 ? -9.319 -1.115 -2.017 1.00 90.62 92 GLU A C 1
ATOM 803 O O . GLU A 1 92 ? -8.211 -0.809 -1.567 1.00 90.62 92 GLU A O 1
ATOM 808 N N . PHE A 1 93 ? -9.510 -1.401 -3.301 1.00 90.44 93 PHE A N 1
ATOM 809 C CA . PHE A 1 93 ? -8.470 -1.248 -4.307 1.00 90.44 93 PHE A CA 1
ATOM 810 C C . PHE A 1 93 ? -8.252 0.234 -4.624 1.00 90.44 93 PHE A C 1
ATOM 812 O O . PHE A 1 93 ? -9.202 0.961 -4.910 1.00 90.44 93 PHE A O 1
ATOM 819 N N . VAL A 1 94 ? -6.986 0.655 -4.634 1.00 87.94 94 VAL A N 1
ATOM 820 C CA . VAL A 1 94 ? -6.595 2.028 -4.974 1.00 87.94 94 VAL A CA 1
ATOM 821 C C . VAL A 1 94 ? -6.034 2.062 -6.392 1.00 87.94 94 VAL A C 1
ATOM 823 O O . VAL A 1 94 ? -6.634 2.634 -7.303 1.00 87.94 94 VAL A O 1
ATOM 826 N N . ASN A 1 95 ? -4.880 1.428 -6.599 1.00 89.75 95 ASN A N 1
ATOM 827 C CA . ASN A 1 95 ? -4.210 1.384 -7.892 1.00 89.75 95 ASN A CA 1
ATOM 828 C C . ASN A 1 95 ? -3.188 0.240 -7.982 1.00 89.75 95 ASN A C 1
ATOM 830 O O . ASN A 1 95 ? -2.830 -0.420 -7.005 1.00 89.75 95 ASN A O 1
ATOM 834 N N . THR A 1 96 ? -2.709 0.007 -9.197 1.00 93.19 96 THR A N 1
ATOM 835 C CA . THR A 1 96 ? -1.571 -0.852 -9.503 1.00 93.19 96 THR A CA 1
ATOM 836 C C . THR A 1 96 ? -0.563 -0.035 -10.292 1.00 93.19 96 THR A C 1
ATOM 838 O 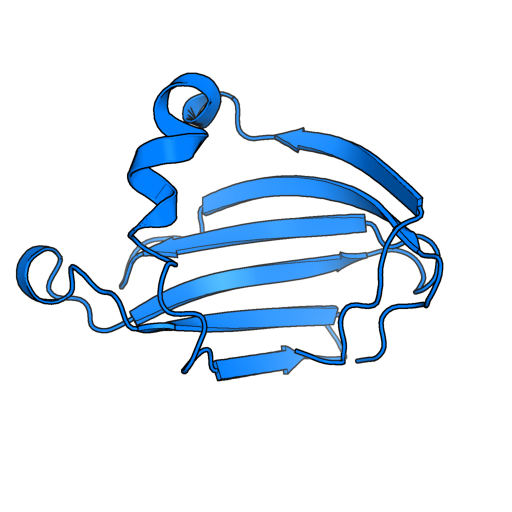O . THR A 1 96 ? -0.896 0.510 -11.345 1.00 93.19 96 THR A O 1
ATOM 841 N N . ILE A 1 97 ? 0.675 0.024 -9.809 1.00 91.69 97 ILE A N 1
ATOM 842 C CA . ILE A 1 97 ? 1.753 0.797 -10.426 1.00 91.69 97 ILE A CA 1
ATOM 843 C C . ILE A 1 97 ? 2.943 -0.124 -10.685 1.00 91.69 97 ILE A C 1
ATOM 845 O O . ILE A 1 97 ? 3.366 -0.881 -9.809 1.00 91.69 97 ILE A O 1
ATOM 849 N N . GLN A 1 98 ? 3.486 -0.056 -11.896 1.00 94.44 98 GLN A N 1
ATOM 850 C CA . GLN A 1 98 ? 4.777 -0.635 -12.234 1.00 94.44 98 GLN A CA 1
ATOM 851 C C . GLN A 1 98 ? 5.870 0.402 -12.021 1.00 94.44 98 GLN A C 1
ATOM 853 O O . GLN A 1 98 ? 5.776 1.520 -12.528 1.00 94.44 98 GLN A O 1
ATOM 858 N N . PHE A 1 99 ? 6.924 0.011 -11.316 1.00 91.88 99 PHE A N 1
ATOM 859 C CA . PHE A 1 99 ? 8.091 0.851 -11.084 1.00 91.88 99 PHE A CA 1
ATOM 860 C C . PHE A 1 99 ? 9.298 0.307 -11.833 1.00 91.88 99 PHE A C 1
ATOM 862 O O . PHE A 1 99 ? 9.430 -0.900 -12.005 1.00 91.88 99 PHE A O 1
ATOM 869 N N . TRP A 1 100 ? 10.208 1.198 -12.212 1.00 93.06 100 TRP A N 1
ATOM 870 C CA . TRP A 1 100 ? 11.579 0.871 -12.586 1.00 93.06 100 TRP A CA 1
ATOM 871 C C . TRP A 1 100 ? 12.488 1.492 -11.531 1.00 93.06 100 TRP A C 1
ATOM 873 O O . TRP A 1 100 ? 12.592 2.712 -11.418 1.00 93.06 100 TRP A O 1
ATOM 883 N N . MET A 1 101 ? 13.073 0.640 -10.696 1.00 89.88 101 MET A N 1
ATOM 884 C CA . MET A 1 101 ? 13.821 1.040 -9.511 1.00 89.88 101 MET A CA 1
ATOM 885 C C . MET A 1 101 ? 15.271 1.350 -9.865 1.00 89.88 101 MET A C 1
ATOM 887 O O . MET A 1 101 ? 15.940 0.534 -10.498 1.00 89.88 101 MET A O 1
ATOM 891 N N . VAL A 1 102 ? 15.792 2.466 -9.357 1.00 86.19 102 VAL A N 1
ATOM 892 C CA . VAL A 1 102 ? 17.237 2.743 -9.374 1.00 86.19 102 VAL A CA 1
ATOM 893 C C . VAL A 1 102 ? 17.935 1.903 -8.317 1.00 86.19 102 VAL A C 1
ATOM 895 O O . VAL A 1 102 ? 18.914 1.212 -8.588 1.00 86.19 102 VAL A O 1
ATOM 898 N N . LYS A 1 103 ? 17.379 1.912 -7.100 1.00 84.62 103 LYS A N 1
ATOM 899 C CA . LYS A 1 103 ? 17.773 1.007 -6.021 1.00 84.62 103 LYS A CA 1
ATOM 900 C C . LYS A 1 103 ? 16.659 -0.011 -5.796 1.00 84.62 103 LYS A C 1
ATOM 902 O O . LYS A 1 103 ? 15.545 0.409 -5.485 1.00 84.62 103 LYS A O 1
ATOM 907 N N . PRO A 1 104 ? 16.936 -1.322 -5.933 1.00 80.12 104 PRO A N 1
ATOM 908 C CA . PRO A 1 104 ? 15.927 -2.357 -5.743 1.00 80.12 104 PRO A CA 1
ATOM 909 C C . PRO A 1 104 ? 15.267 -2.270 -4.366 1.00 80.12 104 PRO A C 1
ATOM 911 O O . PRO A 1 104 ? 15.927 -1.917 -3.385 1.00 80.12 104 PRO A O 1
ATOM 914 N N . ILE A 1 105 ? 13.995 -2.666 -4.286 1.00 77.81 105 ILE A N 1
ATOM 915 C CA . ILE A 1 105 ? 13.292 -2.771 -3.002 1.00 77.81 105 ILE A CA 1
ATOM 916 C C . ILE A 1 105 ? 13.987 -3.832 -2.143 1.00 77.81 105 ILE A C 1
ATOM 918 O O . ILE A 1 105 ? 14.195 -4.967 -2.592 1.00 77.81 105 ILE A O 1
ATOM 922 N N . ARG A 1 106 ? 14.350 -3.451 -0.915 1.00 71.81 106 ARG A N 1
ATOM 923 C CA . ARG A 1 106 ? 14.949 -4.339 0.084 1.00 71.81 106 ARG A CA 1
ATOM 924 C C . ARG A 1 106 ? 13.889 -4.623 1.144 1.00 71.81 106 ARG A C 1
ATOM 926 O O . ARG A 1 106 ? 13.444 -3.704 1.823 1.00 71.81 106 ARG A O 1
ATOM 933 N N . TYR A 1 107 ? 13.470 -5.878 1.226 1.00 66.25 107 TYR A N 1
ATOM 934 C CA . TYR A 1 107 ? 12.494 -6.392 2.185 1.00 66.25 107 TYR A CA 1
ATOM 935 C C . TYR A 1 107 ? 13.113 -7.508 3.007 1.00 66.25 107 TYR A C 1
ATOM 937 O O . TYR A 1 107 ? 13.942 -8.252 2.426 1.00 66.25 107 TYR A O 1
#

Secondary structure (DSSP, 8-state):
--SS--EEEEEEEEE-GGGTTTTTTHHHHHT---SS-EEEEETTTTEEEEEEE-TTTTTS--SEEEEEEEEES-SSS-EEEEEEEETTSPPEEEEEEEEEESS----

pLDDT: mean 81.27, std 14.59, range [42.62, 95.19]

Radius of gyration: 14.39 Å; chains: 1; bounding box: 33×32×32 Å

Organism: NCBI:txid152332